Protein AF-A0A1M5S974-F1 (afdb_monomer_lite)

Secondary structure (DSSP, 8-state):
-HHHHHHHHHHHHHS--S-EEEESTTTT--HHHHHHHHHHHHHH---EEEE-S-HHHHHHH-SS------

InterPro domains:
  IPR027417 P-loop containing nucleoside triphosphate hydrolase [G3DSA:3.40.50.300] (1-70)
  IPR027417 P-loop containing nucleoside triphosphate hydrolase [SSF52540] (2-69)
  IPR051309 ABC transporter ABCF subfamily ATPase [PTHR42855] (2-69)

Sequence (70 aa):
MGQKKKIFLAKSICEEAHLFIWDERLNYIDVISRIQIENMILEYSPTMILVEHDRRFIEKVATDIIELSK

Radius of gyration: 12.09 Å; chains: 1; bounding box: 28×20×34 Å

Organism: NCBI:txid1123281

Foldseek 3Di:
DLVVLVVVVVVQVVDDDQEEEEAQSCPPPDPVVLVVVLVVCVVVVHHYDYHHPDVVSCVSRPPDDDDDDD

pLDDT: mean 85.31, std 9.11, range [57.12, 95.5]

Structure (mmCIF, N/CA/C/O backbone):
data_AF-A0A1M5S974-F1
#
_entry.id   AF-A0A1M5S974-F1
#
loop_
_atom_site.group_PDB
_atom_site.id
_atom_site.type_symbol
_atom_site.label_atom_id
_atom_site.label_alt_id
_atom_site.label_comp_id
_atom_site.label_asym_id
_atom_site.label_entity_id
_atom_site.label_seq_id
_atom_site.pdbx_PDB_ins_code
_atom_site.Cartn_x
_atom_site.Cartn_y
_atom_site.Cartn_z
_atom_site.occupancy
_atom_site.B_iso_or_equiv
_atom_site.auth_seq_id
_atom_site.auth_comp_id
_atom_site.auth_asym_id
_atom_site.auth_atom_id
_atom_site.pdbx_PDB_model_num
ATOM 1 N N . MET A 1 1 ? 15.092 -10.697 -9.121 1.00 57.12 1 MET A N 1
ATOM 2 C CA . MET A 1 1 ? 13.992 -11.023 -8.181 1.00 57.12 1 MET A CA 1
ATOM 3 C C . MET A 1 1 ? 12.889 -9.958 -8.137 1.00 57.12 1 MET A C 1
ATOM 5 O O . MET A 1 1 ? 11.731 -10.348 -8.101 1.00 57.12 1 MET A O 1
ATOM 9 N N . GLY A 1 2 ? 13.194 -8.654 -8.242 1.00 60.41 2 GLY A N 1
ATOM 10 C CA . GLY A 1 2 ? 12.174 -7.583 -8.242 1.00 60.41 2 GLY A CA 1
ATOM 11 C C . GLY A 1 2 ? 11.137 -7.638 -9.379 1.00 60.41 2 GLY A C 1
ATOM 12 O O . GLY A 1 2 ? 9.953 -7.456 -9.127 1.00 60.41 2 GLY A O 1
ATOM 13 N N . GLN A 1 3 ? 11.535 -7.993 -10.610 1.00 63.66 3 GLN A N 1
ATOM 14 C CA . GLN A 1 3 ? 10.608 -8.079 -11.758 1.00 63.66 3 GLN A CA 1
ATOM 15 C C . GLN A 1 3 ? 9.495 -9.126 -11.569 1.00 63.66 3 GLN A C 1
ATOM 17 O O . GLN A 1 3 ? 8.347 -8.883 -11.921 1.00 63.66 3 GLN A O 1
ATOM 22 N N . LYS A 1 4 ? 9.799 -10.272 -10.939 1.00 66.38 4 LYS A N 1
ATOM 23 C CA . LYS A 1 4 ? 8.784 -11.296 -10.639 1.00 66.38 4 LYS A CA 1
ATOM 24 C C . LYS A 1 4 ? 7.746 -10.777 -9.639 1.00 66.38 4 LYS A C 1
ATOM 26 O O . LYS A 1 4 ? 6.562 -11.009 -9.839 1.00 66.38 4 LYS A O 1
ATOM 31 N N . LYS A 1 5 ? 8.172 -10.039 -8.604 1.00 67.50 5 LYS A N 1
ATOM 32 C CA . LYS A 1 5 ? 7.257 -9.438 -7.617 1.00 67.50 5 LYS A CA 1
ATOM 33 C C . LYS A 1 5 ? 6.305 -8.425 -8.259 1.00 67.50 5 LYS A C 1
ATOM 35 O O . LYS A 1 5 ? 5.116 -8.469 -7.972 1.00 67.50 5 LYS A O 1
ATOM 40 N N . LYS A 1 6 ? 6.798 -7.594 -9.185 1.00 68.19 6 LYS A N 1
ATOM 41 C CA . LYS A 1 6 ? 5.955 -6.653 -9.943 1.00 68.19 6 LYS A CA 1
ATOM 42 C C . LYS A 1 6 ? 4.866 -7.350 -10.754 1.00 68.19 6 LYS A C 1
ATOM 44 O O . LYS A 1 6 ? 3.726 -6.907 -10.733 1.00 68.19 6 LYS A O 1
ATOM 49 N N . ILE A 1 7 ? 5.206 -8.449 -11.432 1.00 75.56 7 ILE A N 1
ATOM 50 C CA . ILE A 1 7 ? 4.236 -9.222 -12.222 1.00 75.56 7 ILE A CA 1
ATOM 51 C C . ILE A 1 7 ? 3.142 -9.799 -11.319 1.00 75.56 7 ILE A C 1
ATOM 53 O O . ILE A 1 7 ? 1.972 -9.724 -11.672 1.00 75.56 7 ILE A O 1
ATOM 57 N N . PHE A 1 8 ? 3.496 -10.335 -10.147 1.00 77.94 8 PHE A N 1
ATOM 58 C CA . PHE A 1 8 ? 2.498 -10.839 -9.198 1.00 77.94 8 PHE A CA 1
ATOM 59 C C . PHE A 1 8 ? 1.603 -9.736 -8.634 1.00 77.94 8 PHE A C 1
ATOM 61 O O . PHE A 1 8 ? 0.414 -9.973 -8.456 1.00 77.94 8 PHE A O 1
ATOM 68 N N . LEU A 1 9 ? 2.147 -8.542 -8.391 1.00 77.38 9 LEU A N 1
ATOM 69 C CA . LEU A 1 9 ? 1.358 -7.405 -7.927 1.00 77.38 9 LEU A CA 1
ATOM 70 C C . LEU A 1 9 ? 0.381 -6.922 -9.003 1.00 77.38 9 LEU A C 1
ATOM 72 O O . LEU A 1 9 ? -0.809 -6.814 -8.739 1.00 77.38 9 LEU A O 1
ATOM 76 N N . ALA A 1 10 ? 0.868 -6.714 -10.229 1.00 75.75 10 ALA A N 1
ATOM 77 C CA . ALA A 1 10 ? 0.028 -6.335 -11.362 1.00 75.75 10 ALA A CA 1
ATOM 78 C C . ALA A 1 10 ? -1.057 -7.387 -11.624 1.00 75.75 10 ALA A C 1
ATOM 80 O O . ALA A 1 10 ? -2.221 -7.045 -11.788 1.00 75.75 10 ALA A O 1
ATOM 81 N N . LYS A 1 11 ? -0.696 -8.675 -11.575 1.00 79.00 11 LYS A N 1
ATOM 82 C CA . LYS A 1 11 ? -1.658 -9.770 -11.694 1.00 79.00 11 LYS A CA 1
ATOM 83 C C . LYS A 1 11 ? -2.706 -9.731 -10.580 1.00 79.00 11 LYS A C 1
ATOM 85 O O . LYS A 1 11 ? -3.881 -9.860 -10.884 1.00 79.00 11 LYS A O 1
ATOM 90 N N . SER A 1 12 ? -2.289 -9.527 -9.328 1.00 81.62 12 SER A N 1
ATOM 91 C CA . SER A 1 12 ? -3.213 -9.424 -8.195 1.00 81.62 12 SER A CA 1
ATOM 92 C C . SER A 1 12 ? -4.223 -8.303 -8.399 1.00 81.62 12 SER A C 1
ATOM 94 O O . SER A 1 12 ? -5.370 -8.496 -8.047 1.00 81.62 12 SER A O 1
ATOM 96 N N . ILE A 1 13 ? -3.818 -7.163 -8.958 1.00 76.44 13 ILE A N 1
ATOM 97 C CA . ILE A 1 13 ? -4.703 -6.018 -9.215 1.00 76.44 13 ILE A CA 1
ATOM 98 C C . ILE A 1 13 ? -5.675 -6.303 -10.369 1.00 76.44 13 ILE A C 1
ATOM 100 O O . ILE A 1 13 ? -6.801 -5.820 -10.362 1.00 76.44 13 ILE A O 1
ATOM 104 N N . CYS A 1 14 ? -5.241 -7.062 -11.379 1.00 79.69 14 CYS A N 1
ATOM 105 C CA . CYS A 1 14 ? -6.077 -7.417 -12.528 1.00 79.69 14 CYS A CA 1
ATOM 106 C C . CYS A 1 14 ? -7.103 -8.518 -12.226 1.00 79.69 14 CYS A C 1
ATOM 108 O O . CYS A 1 14 ? -7.988 -8.756 -13.047 1.00 79.69 14 CYS A O 1
ATOM 110 N N . GLU A 1 15 ? -6.966 -9.223 -11.105 1.00 83.12 15 GLU A N 1
ATOM 111 C CA . GLU A 1 15 ? -7.929 -10.226 -10.667 1.00 83.12 15 GLU A CA 1
ATOM 112 C C . GLU A 1 15 ? -9.054 -9.552 -9.877 1.00 83.12 15 GLU A C 1
ATOM 114 O O . GLU A 1 15 ? -8.814 -8.786 -8.944 1.00 83.12 15 GLU A O 1
ATOM 119 N N . GLU A 1 16 ? -10.298 -9.841 -10.257 1.00 82.12 16 GLU A N 1
ATOM 120 C CA . GLU A 1 16 ? -11.467 -9.347 -9.538 1.00 82.12 16 GLU A CA 1
ATOM 121 C C . GLU A 1 16 ? -11.501 -9.974 -8.140 1.00 82.12 16 GLU A C 1
ATOM 123 O O . GLU A 1 16 ? -1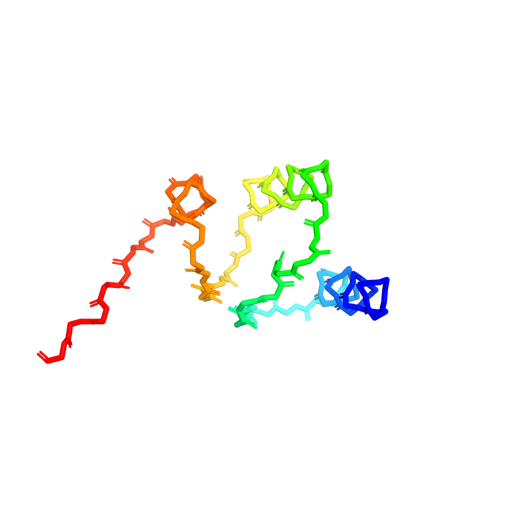1.586 -11.195 -7.982 1.00 82.12 16 GLU A O 1
ATOM 128 N N . ALA A 1 17 ? -11.409 -9.132 -7.113 1.00 86.38 17 ALA A N 1
ATOM 129 C CA . ALA A 1 17 ? -11.461 -9.551 -5.725 1.00 86.38 17 ALA A CA 1
ATOM 130 C C . ALA A 1 17 ? -12.300 -8.571 -4.909 1.00 86.38 17 ALA A C 1
ATOM 132 O O . ALA A 1 17 ? -12.244 -7.359 -5.099 1.00 86.38 17 ALA A O 1
ATOM 133 N N . HIS A 1 18 ? -13.045 -9.110 -3.947 1.00 89.12 18 HIS A N 1
ATOM 134 C CA . HIS A 1 18 ? -13.809 -8.307 -2.992 1.00 89.12 18 HIS A CA 1
ATOM 135 C C . HIS A 1 18 ? -12.922 -7.682 -1.903 1.00 89.12 18 HIS A C 1
ATOM 137 O O . HIS A 1 18 ? -13.338 -6.734 -1.248 1.00 89.12 18 HIS A O 1
ATOM 143 N N . LEU A 1 19 ? -11.728 -8.242 -1.671 1.00 91.19 19 LEU A N 1
ATOM 144 C CA . LEU A 1 19 ? -10.774 -7.782 -0.664 1.00 91.19 19 LEU A CA 1
ATOM 145 C C . LEU A 1 19 ? -9.346 -8.124 -1.095 1.00 91.19 19 LEU A C 1
ATOM 147 O O . LEU A 1 19 ? -9.034 -9.292 -1.342 1.00 91.19 19 LEU A O 1
ATOM 151 N N . PHE A 1 20 ? -8.468 -7.125 -1.105 1.00 91.56 20 PHE A N 1
ATOM 152 C CA . PHE A 1 20 ? -7.032 -7.313 -1.316 1.00 91.56 20 PHE A CA 1
ATOM 153 C C . PHE A 1 20 ? -6.279 -7.336 0.015 1.00 91.56 20 PHE A C 1
ATOM 155 O O . PHE A 1 20 ? -6.542 -6.519 0.892 1.00 91.56 20 PHE A O 1
ATOM 162 N N . ILE A 1 21 ? -5.317 -8.250 0.160 1.00 91.38 21 ILE A N 1
ATOM 163 C CA . ILE A 1 21 ? -4.437 -8.316 1.335 1.00 91.38 21 ILE A CA 1
ATOM 164 C C . ILE A 1 21 ? -2.990 -8.265 0.862 1.00 91.38 21 ILE A C 1
ATOM 166 O O . ILE A 1 21 ? -2.493 -9.212 0.241 1.00 91.38 21 ILE A O 1
ATOM 170 N N . TRP A 1 22 ? -2.313 -7.154 1.136 1.00 91.19 22 TRP A N 1
ATOM 171 C CA . TRP A 1 22 ? -0.913 -6.953 0.774 1.00 91.19 22 TRP A CA 1
ATOM 172 C C . TRP A 1 22 ? -0.044 -6.894 2.022 1.00 91.19 22 TRP A C 1
ATOM 174 O O . TRP A 1 22 ? -0.234 -6.037 2.875 1.00 91.19 22 TRP A O 1
ATOM 184 N N . ASP A 1 23 ? 0.927 -7.802 2.084 1.00 89.56 23 ASP A N 1
ATOM 185 C CA . ASP A 1 23 ? 1.950 -7.859 3.124 1.00 89.56 23 ASP A CA 1
ATOM 186 C C . ASP A 1 23 ? 3.317 -7.522 2.517 1.00 89.56 23 ASP A C 1
ATOM 188 O O . ASP A 1 23 ? 3.880 -8.322 1.755 1.00 89.56 23 ASP A O 1
ATOM 192 N N . GLU A 1 24 ? 3.775 -6.289 2.745 1.00 86.06 24 GLU A N 1
ATOM 193 C CA . GLU A 1 24 ? 5.049 -5.727 2.277 1.00 86.06 24 GLU A CA 1
ATOM 194 C C . GLU A 1 24 ? 5.326 -5.951 0.775 1.00 86.06 24 GLU A C 1
ATOM 196 O O . GLU A 1 24 ? 6.458 -6.190 0.314 1.00 86.06 24 GLU A O 1
ATOM 201 N N . ARG A 1 25 ? 4.264 -5.926 -0.036 1.00 79.62 25 ARG A N 1
ATOM 202 C CA . ARG A 1 25 ? 4.327 -6.269 -1.463 1.00 79.62 25 ARG A CA 1
ATOM 203 C C . ARG A 1 25 ? 5.022 -5.187 -2.291 1.00 79.62 25 ARG A C 1
ATOM 205 O O . ARG A 1 25 ? 5.464 -5.496 -3.402 1.00 79.62 25 ARG A O 1
ATOM 212 N N . LEU A 1 26 ? 5.184 -3.971 -1.763 1.00 81.62 26 LEU A N 1
ATOM 213 C CA . LEU A 1 26 ? 5.835 -2.848 -2.450 1.00 81.62 26 LEU A CA 1
ATOM 214 C C . LEU A 1 26 ? 7.355 -2.790 -2.249 1.00 81.62 26 LEU A C 1
ATOM 216 O O . LEU A 1 26 ? 8.041 -1.932 -2.829 1.00 81.62 26 LEU A O 1
ATOM 220 N N . ASN A 1 27 ? 7.919 -3.707 -1.462 1.00 78.56 27 ASN A N 1
ATOM 221 C CA . ASN A 1 27 ? 9.361 -3.817 -1.290 1.00 78.56 27 ASN A CA 1
ATOM 222 C C . ASN A 1 27 ? 10.059 -4.125 -2.628 1.00 78.56 27 ASN A C 1
ATOM 224 O O . ASN A 1 27 ? 9.665 -5.023 -3.376 1.00 78.56 27 ASN A O 1
ATOM 228 N N . TYR A 1 28 ? 11.143 -3.395 -2.913 1.00 77.69 28 TYR A N 1
ATOM 229 C CA . TYR A 1 28 ? 11.940 -3.483 -4.151 1.00 77.69 28 TYR A CA 1
ATOM 230 C C . TYR A 1 28 ? 11.233 -3.023 -5.442 1.00 77.69 28 TYR A C 1
ATOM 232 O O . TYR A 1 28 ? 11.733 -3.290 -6.540 1.00 77.69 28 TYR A O 1
ATOM 240 N N . ILE A 1 29 ? 10.093 -2.335 -5.331 1.00 81.31 29 ILE A N 1
ATOM 241 C CA . ILE A 1 29 ? 9.467 -1.608 -6.442 1.00 81.31 29 ILE A CA 1
ATOM 242 C C . ILE A 1 29 ? 10.113 -0.220 -6.548 1.00 81.31 29 ILE A C 1
ATOM 244 O O . ILE A 1 29 ? 10.336 0.435 -5.531 1.00 81.31 29 ILE A O 1
ATOM 248 N N . ASP A 1 30 ? 10.449 0.221 -7.764 1.00 85.44 30 ASP A N 1
ATOM 249 C CA . ASP A 1 30 ? 10.987 1.568 -7.982 1.00 85.44 30 ASP A CA 1
ATOM 250 C C . ASP A 1 30 ? 9.942 2.653 -7.705 1.00 85.44 30 ASP A C 1
ATOM 252 O O . ASP A 1 30 ? 8.734 2.421 -7.724 1.00 85.44 30 ASP A O 1
ATOM 256 N N . VAL A 1 31 ? 10.435 3.867 -7.482 1.00 86.25 31 VAL A N 1
ATOM 257 C CA . VAL A 1 31 ? 9.624 5.022 -7.089 1.00 86.25 31 VAL A CA 1
ATOM 258 C C . VAL A 1 31 ? 8.523 5.340 -8.105 1.00 86.25 31 VAL A C 1
ATOM 260 O O . VAL A 1 31 ? 7.404 5.643 -7.703 1.00 86.25 31 VAL A O 1
ATOM 263 N N . ILE A 1 32 ? 8.798 5.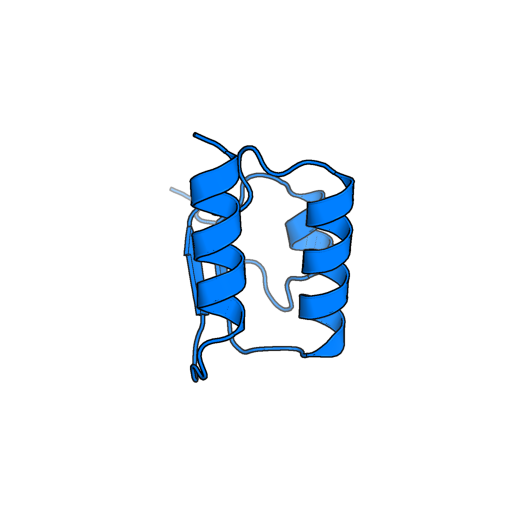233 -9.409 1.00 88.12 32 ILE A N 1
ATOM 264 C CA . ILE A 1 32 ? 7.817 5.561 -10.456 1.00 88.12 32 ILE A CA 1
ATOM 265 C C . ILE A 1 32 ? 6.647 4.579 -10.395 1.00 88.12 32 ILE A C 1
ATOM 267 O O . ILE A 1 32 ? 5.487 4.987 -10.369 1.00 88.12 32 ILE A O 1
ATOM 271 N N . SER A 1 33 ? 6.955 3.285 -10.307 1.00 85.50 33 SER A N 1
ATOM 272 C CA . SER A 1 33 ? 5.944 2.232 -10.196 1.00 85.50 33 SER A CA 1
ATOM 273 C C . SER A 1 33 ? 5.113 2.373 -8.909 1.00 85.50 33 SER A C 1
ATOM 275 O O . SER A 1 33 ? 3.909 2.132 -8.933 1.00 85.50 33 SER A O 1
ATOM 277 N N . ARG A 1 34 ? 5.719 2.805 -7.791 1.00 87.31 34 ARG A N 1
ATOM 278 C CA . ARG A 1 34 ? 4.985 3.080 -6.541 1.00 87.31 34 ARG A CA 1
ATOM 279 C C . ARG A 1 34 ? 3.963 4.200 -6.709 1.00 87.31 34 ARG A C 1
ATOM 281 O O . ARG A 1 34 ? 2.816 4.010 -6.332 1.00 87.31 34 ARG A O 1
ATOM 288 N N . ILE A 1 35 ? 4.344 5.310 -7.340 1.00 89.88 35 ILE A N 1
ATOM 289 C CA . ILE A 1 35 ? 3.428 6.433 -7.599 1.00 89.88 35 ILE A CA 1
ATOM 290 C C . ILE A 1 35 ? 2.233 5.983 -8.453 1.00 89.88 35 ILE A C 1
ATOM 292 O O . ILE A 1 35 ? 1.104 6.395 -8.204 1.00 89.88 35 ILE A O 1
ATOM 296 N N . GLN A 1 36 ? 2.460 5.113 -9.442 1.00 89.12 36 GLN A N 1
ATOM 297 C CA . GLN A 1 36 ? 1.374 4.556 -10.257 1.00 89.12 36 GLN A CA 1
ATOM 298 C C . GLN A 1 36 ? 0.403 3.719 -9.420 1.00 89.12 36 GLN A C 1
ATOM 300 O O . GLN A 1 36 ? -0.807 3.862 -9.569 1.00 89.12 36 GLN A O 1
ATOM 305 N N . ILE A 1 37 ? 0.928 2.883 -8.521 1.00 89.38 37 ILE A N 1
ATOM 306 C CA . ILE A 1 37 ? 0.115 2.067 -7.614 1.00 89.38 37 ILE A CA 1
ATOM 307 C C . ILE A 1 37 ? -0.663 2.955 -6.639 1.00 89.38 37 ILE A C 1
ATOM 309 O O . ILE A 1 37 ? -1.852 2.733 -6.453 1.00 89.38 37 ILE A O 1
ATOM 313 N N . GLU A 1 38 ? -0.033 3.980 -6.060 1.00 91.88 38 GLU A N 1
ATOM 314 C CA . GLU A 1 38 ? -0.711 4.954 -5.192 1.00 91.88 38 GLU A CA 1
ATOM 315 C C . GLU A 1 38 ? -1.892 5.611 -5.907 1.00 91.88 38 GLU A C 1
ATOM 317 O O . GLU A 1 38 ? -3.005 5.614 -5.389 1.00 91.88 38 GLU A O 1
ATOM 322 N N . ASN A 1 39 ? -1.664 6.139 -7.113 1.00 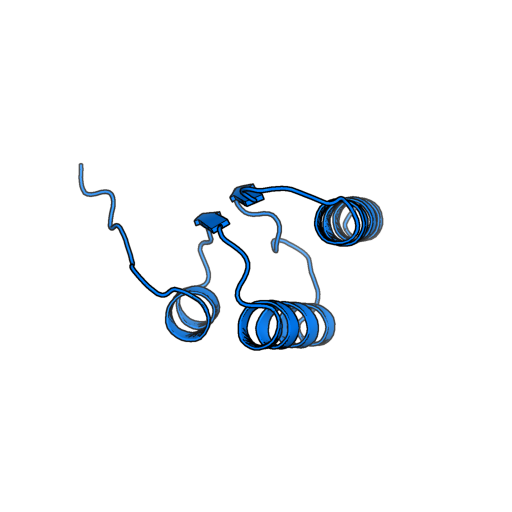92.69 39 ASN A N 1
ATOM 323 C CA . ASN A 1 39 ? -2.711 6.802 -7.886 1.00 92.69 39 ASN A CA 1
ATOM 324 C C . ASN A 1 39 ? -3.848 5.841 -8.239 1.00 92.69 39 ASN A C 1
ATOM 326 O O . ASN A 1 39 ? -5.011 6.211 -8.140 1.00 92.69 39 ASN A O 1
ATOM 330 N N . MET A 1 40 ? -3.517 4.601 -8.598 1.00 89.81 40 MET A N 1
ATOM 331 C CA . MET A 1 40 ? -4.507 3.568 -8.874 1.00 89.81 40 MET A CA 1
ATOM 332 C C . MET A 1 40 ? -5.337 3.234 -7.627 1.00 89.81 40 MET A C 1
ATOM 334 O O . MET A 1 40 ? -6.556 3.150 -7.710 1.00 89.81 40 MET A O 1
ATOM 338 N N . ILE A 1 41 ? -4.718 3.074 -6.455 1.00 91.62 41 ILE A N 1
ATOM 339 C CA . ILE A 1 41 ? -5.465 2.815 -5.214 1.00 91.62 41 ILE A CA 1
ATOM 340 C C . ILE A 1 41 ? -6.428 3.969 -4.914 1.00 91.62 41 ILE A C 1
ATOM 342 O O . ILE A 1 41 ? -7.582 3.718 -4.580 1.00 91.62 41 ILE A O 1
ATOM 346 N N . LEU A 1 42 ? -5.980 5.213 -5.092 1.00 92.69 42 LEU A N 1
ATOM 347 C CA . LEU A 1 42 ? -6.809 6.402 -4.888 1.00 92.69 42 LEU A CA 1
ATOM 348 C C . LEU A 1 42 ? -7.966 6.505 -5.894 1.00 92.69 42 LEU A C 1
ATOM 350 O O . LEU A 1 42 ? -9.071 6.883 -5.519 1.00 92.69 42 LEU A O 1
ATOM 354 N N . GLU A 1 43 ? -7.731 6.163 -7.160 1.00 93.19 43 GLU A N 1
ATOM 355 C CA . GLU A 1 43 ? -8.738 6.237 -8.223 1.00 93.19 43 GLU A CA 1
ATOM 356 C C . GLU A 1 43 ? -9.798 5.137 -8.098 1.00 93.19 43 GLU A C 1
ATOM 358 O O . GLU A 1 43 ? -10.994 5.417 -8.150 1.00 93.19 43 GLU A O 1
ATOM 363 N N . TYR A 1 44 ? -9.370 3.888 -7.905 1.00 89.44 44 TYR A N 1
ATOM 364 C CA . TYR A 1 44 ? -10.277 2.739 -7.858 1.00 89.44 44 TYR A CA 1
ATOM 365 C C . TYR A 1 44 ? -10.890 2.514 -6.472 1.00 89.44 44 TYR A C 1
ATOM 367 O O . TYR A 1 44 ? -11.919 1.849 -6.373 1.00 89.44 44 TYR A O 1
ATOM 375 N N . SER A 1 45 ? -10.273 3.048 -5.411 1.00 91.06 45 SER A N 1
ATOM 376 C CA . SER A 1 45 ? -10.708 2.890 -4.015 1.00 91.06 45 SER A CA 1
ATOM 377 C C . SER A 1 45 ? -11.100 1.444 -3.644 1.00 91.06 45 SER A C 1
ATOM 379 O O . SER A 1 45 ? -12.196 1.215 -3.123 1.00 91.06 45 SER A O 1
ATOM 381 N N . PRO A 1 46 ? -10.255 0.431 -3.933 1.00 90.81 46 PRO A N 1
ATOM 382 C CA . PRO A 1 46 ? -10.613 -0.957 -3.673 1.00 90.81 46 PRO A CA 1
ATOM 383 C C . PRO A 1 46 ? -10.618 -1.251 -2.168 1.00 90.81 46 PRO A C 1
ATOM 385 O O . PRO A 1 46 ? -9.853 -0.671 -1.396 1.00 90.81 46 PRO A O 1
ATOM 388 N N . THR A 1 47 ? -11.427 -2.220 -1.738 1.00 93.19 47 THR A N 1
ATOM 389 C CA . THR A 1 47 ? -11.384 -2.701 -0.351 1.00 93.19 47 THR A CA 1
ATOM 390 C C . THR A 1 47 ? -10.081 -3.466 -0.112 1.00 93.19 47 THR A C 1
ATOM 392 O O . THR A 1 47 ? -9.821 -4.484 -0.760 1.00 93.19 47 THR A O 1
ATOM 395 N N . MET A 1 48 ? -9.242 -2.982 0.810 1.00 92.62 48 MET A N 1
ATOM 396 C CA . MET A 1 48 ? -7.923 -3.566 1.052 1.00 92.62 48 MET A CA 1
ATOM 397 C C . MET A 1 48 ? -7.456 -3.517 2.507 1.00 92.62 48 MET A C 1
ATOM 399 O O . MET A 1 48 ? -7.784 -2.599 3.253 1.00 92.62 48 MET A O 1
ATOM 403 N N . ILE A 1 49 ? -6.628 -4.497 2.871 1.00 94.19 49 ILE A N 1
ATOM 404 C CA . ILE A 1 49 ? -5.768 -4.493 4.057 1.00 94.19 49 ILE A CA 1
ATOM 405 C C . ILE A 1 49 ? -4.325 -4.444 3.563 1.00 94.19 49 ILE A C 1
ATOM 407 O O . ILE A 1 49 ? -3.895 -5.299 2.784 1.00 94.19 49 ILE A O 1
ATOM 411 N N . LEU A 1 50 ? -3.578 -3.447 4.024 1.00 92.75 50 LEU A N 1
ATOM 412 C CA . LEU A 1 50 ? -2.217 -3.192 3.580 1.00 92.75 50 LEU A CA 1
ATOM 413 C C . LEU A 1 50 ? -1.267 -3.114 4.775 1.00 92.75 50 LEU A C 1
ATOM 415 O O . LEU A 1 50 ? -1.503 -2.362 5.718 1.00 92.75 50 LEU A O 1
ATOM 419 N N . VAL A 1 51 ? -0.182 -3.881 4.707 1.00 92.81 51 VAL A N 1
ATOM 420 C CA . VAL A 1 51 ? 0.937 -3.846 5.650 1.00 92.81 51 VAL A CA 1
ATOM 421 C C . VAL A 1 51 ? 2.161 -3.353 4.897 1.00 92.81 51 VAL 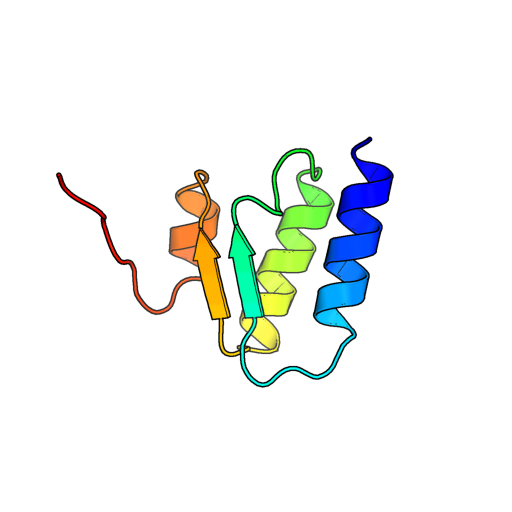A C 1
ATOM 423 O O . VAL A 1 51 ? 2.630 -4.001 3.965 1.00 92.81 51 VAL A O 1
ATOM 426 N N . GLU A 1 52 ? 2.672 -2.191 5.284 1.00 90.94 52 GLU A N 1
ATOM 427 C CA . GLU A 1 52 ? 3.865 -1.592 4.690 1.00 90.94 52 GLU A CA 1
ATOM 428 C C . GLU A 1 52 ? 4.683 -0.867 5.764 1.00 90.94 52 GLU A C 1
ATOM 430 O O . GLU A 1 52 ? 4.165 -0.443 6.797 1.00 90.94 52 GLU A O 1
ATOM 435 N N . HIS A 1 53 ? 5.981 -0.700 5.508 1.00 87.81 53 HIS A N 1
ATOM 436 C CA . HIS A 1 53 ? 6.871 0.088 6.370 1.00 87.81 53 HIS A CA 1
ATOM 437 C C . HIS A 1 53 ? 6.984 1.559 5.942 1.00 87.81 53 HIS A C 1
ATOM 439 O O . HIS A 1 53 ? 7.503 2.393 6.686 1.00 87.81 53 HIS A O 1
ATOM 445 N N . ASP A 1 54 ? 6.533 1.891 4.731 1.00 89.19 54 ASP A N 1
ATOM 446 C CA . ASP A 1 54 ? 6.601 3.246 4.192 1.00 89.19 54 ASP A CA 1
ATOM 447 C C . ASP A 1 54 ? 5.421 4.088 4.693 1.00 89.19 54 ASP A C 1
ATOM 449 O O . ASP A 1 54 ? 4.317 4.041 4.152 1.00 89.19 54 ASP A O 1
ATOM 453 N N . ARG A 1 55 ? 5.668 4.891 5.733 1.00 88.94 55 ARG A N 1
ATOM 454 C CA . ARG A 1 55 ? 4.642 5.750 6.345 1.00 88.94 55 ARG A CA 1
ATOM 455 C C . ARG A 1 55 ? 4.018 6.731 5.358 1.00 88.94 55 ARG A C 1
ATOM 457 O O . ARG A 1 55 ? 2.827 6.984 5.457 1.00 88.94 55 ARG A O 1
ATOM 464 N N . ARG A 1 56 ? 4.786 7.249 4.392 1.00 90.25 56 ARG A N 1
ATOM 465 C CA . ARG A 1 56 ? 4.265 8.221 3.415 1.00 90.25 56 ARG A CA 1
ATOM 466 C C . ARG A 1 56 ? 3.262 7.576 2.473 1.00 90.25 56 ARG A C 1
ATOM 468 O O . ARG A 1 56 ? 2.264 8.199 2.132 1.00 90.25 56 ARG A O 1
ATOM 475 N N . PHE A 1 57 ? 3.536 6.339 2.066 1.00 91.06 57 PHE A N 1
ATOM 476 C CA . PHE A 1 57 ? 2.601 5.556 1.271 1.00 91.06 57 PHE A CA 1
ATOM 477 C C . PHE A 1 57 ? 1.311 5.308 2.063 1.00 91.06 57 PHE A C 1
ATOM 479 O O . PHE A 1 57 ? 0.229 5.617 1.572 1.00 91.06 57 PHE A O 1
ATOM 486 N N . ILE A 1 58 ? 1.433 4.826 3.307 1.00 92.69 58 ILE A N 1
ATOM 487 C CA . ILE A 1 58 ? 0.290 4.536 4.188 1.00 92.69 58 ILE A CA 1
ATOM 488 C C . ILE A 1 58 ? -0.564 5.787 4.402 1.00 92.69 58 ILE A C 1
ATOM 490 O O . ILE A 1 58 ? -1.756 5.756 4.134 1.00 92.69 58 ILE A O 1
ATOM 494 N N . GLU A 1 59 ? 0.042 6.901 4.813 1.00 92.88 59 GLU A N 1
ATOM 495 C CA . GLU A 1 59 ? -0.660 8.171 5.056 1.00 92.88 59 GLU A CA 1
ATOM 496 C C . GLU A 1 59 ? -1.384 8.700 3.813 1.00 92.88 59 GLU A C 1
ATOM 498 O O . GLU A 1 59 ? -2.369 9.424 3.935 1.00 92.88 59 GLU A O 1
ATOM 503 N N . LYS A 1 60 ? -0.902 8.352 2.616 1.00 93.69 60 LYS A N 1
ATOM 504 C CA . LYS A 1 60 ? -1.493 8.804 1.360 1.00 93.69 60 LYS A CA 1
ATOM 505 C C . LYS A 1 60 ? -2.680 7.952 0.916 1.00 93.69 60 LYS A C 1
ATOM 507 O O . LYS A 1 60 ? -3.606 8.515 0.343 1.00 93.69 60 LYS A O 1
ATOM 512 N N . VAL A 1 61 ? -2.640 6.631 1.114 1.00 93.88 61 VAL A N 1
ATOM 513 C CA . VAL A 1 61 ? -3.656 5.710 0.562 1.00 93.88 61 VAL A CA 1
ATOM 514 C C . VAL A 1 61 ? -4.613 5.127 1.600 1.00 93.88 61 VAL A C 1
ATOM 516 O O . VAL A 1 61 ? -5.679 4.646 1.224 1.00 93.88 61 VAL A O 1
ATOM 519 N N . ALA A 1 62 ? -4.243 5.113 2.881 1.00 94.25 62 ALA A N 1
ATOM 520 C CA . ALA A 1 62 ? -5.046 4.484 3.921 1.00 94.25 62 ALA A CA 1
ATOM 521 C C . ALA A 1 62 ? -6.258 5.346 4.292 1.00 94.25 62 ALA A C 1
ATOM 523 O O . ALA A 1 62 ? -6.141 6.553 4.496 1.00 94.25 62 ALA A O 1
ATOM 524 N N . THR A 1 63 ? -7.417 4.703 4.435 1.00 95.50 63 THR A N 1
ATOM 525 C CA . THR A 1 63 ? -8.616 5.323 5.020 1.00 95.50 63 THR A CA 1
ATOM 526 C C . THR A 1 63 ? -8.595 5.252 6.543 1.00 95.50 63 THR A C 1
ATOM 528 O O . THR A 1 63 ? -9.043 6.179 7.207 1.00 95.50 63 THR A O 1
ATOM 531 N N . ASP A 1 64 ? -8.023 4.176 7.084 1.00 94.69 64 ASP A N 1
ATOM 532 C CA . ASP A 1 64 ? -7.849 3.926 8.510 1.00 94.69 64 ASP A CA 1
ATOM 533 C C . ASP A 1 64 ? -6.480 3.284 8.749 1.00 94.69 64 ASP A C 1
ATOM 535 O O . ASP A 1 64 ? -6.005 2.479 7.944 1.00 94.69 64 ASP A O 1
ATOM 539 N N . ILE A 1 65 ? -5.842 3.633 9.867 1.00 93.50 65 ILE A N 1
ATOM 540 C CA . ILE A 1 65 ? -4.522 3.117 10.243 1.00 93.50 65 ILE A CA 1
ATOM 541 C C . ILE A 1 65 ? -4.651 2.360 11.561 1.00 93.50 65 ILE A C 1
ATOM 543 O O . ILE A 1 65 ? -5.087 2.916 12.568 1.00 93.50 65 ILE A O 1
ATOM 547 N N . ILE A 1 66 ? -4.234 1.095 11.556 1.00 92.00 66 ILE A N 1
ATOM 548 C CA . ILE A 1 66 ? -4.142 0.264 12.757 1.00 92.00 66 ILE A CA 1
ATOM 549 C C . ILE A 1 66 ? -2.676 0.198 13.175 1.00 92.00 66 ILE A C 1
ATOM 551 O O . ILE A 1 66 ? -1.839 -0.336 12.449 1.00 92.00 66 ILE A O 1
ATOM 555 N N . GLU A 1 67 ? -2.369 0.722 14.359 1.00 89.06 67 GLU A N 1
ATOM 556 C CA . GLU A 1 67 ? -1.052 0.576 14.972 1.00 89.06 67 GLU A CA 1
ATOM 557 C C . GLU A 1 67 ? -1.049 -0.652 15.885 1.00 89.06 67 GLU A C 1
ATOM 559 O O . GLU A 1 67 ? -1.804 -0.735 16.855 1.00 89.06 67 GLU A O 1
ATOM 564 N N . LEU A 1 68 ? -0.201 -1.629 15.566 1.00 85.44 68 LEU A N 1
ATOM 565 C CA . LEU A 1 68 ? 0.006 -2.799 16.412 1.00 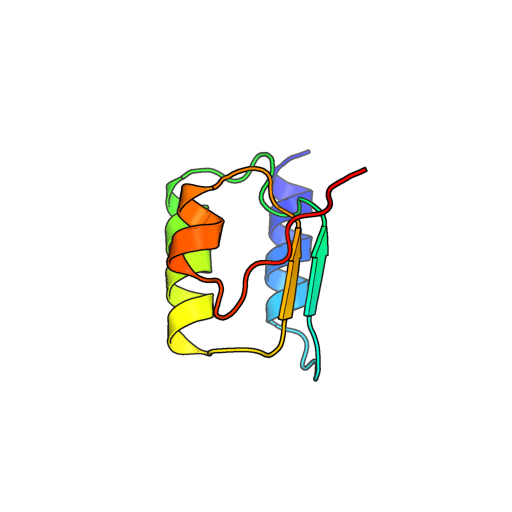85.44 68 LEU A CA 1
ATOM 566 C C . LEU A 1 68 ? 1.004 -2.433 17.518 1.00 85.44 68 LEU A C 1
ATOM 568 O O . LEU A 1 68 ? 2.217 -2.518 17.327 1.00 85.44 68 LEU A O 1
ATOM 572 N N . SER A 1 69 ? 0.492 -2.009 18.672 1.00 78.19 69 SER A N 1
ATOM 573 C CA . SER A 1 69 ? 1.275 -1.907 19.905 1.00 78.19 69 SER A CA 1
ATOM 574 C C . SER A 1 69 ? 1.325 -3.266 20.615 1.00 78.19 69 SER A C 1
ATOM 576 O O . SER A 1 69 ? 0.401 -4.074 20.515 1.00 78.19 69 SER A O 1
ATOM 578 N N . LYS A 1 70 ? 2.453 -3.553 21.268 1.00 61.16 70 LYS A N 1
ATOM 579 C CA . LYS A 1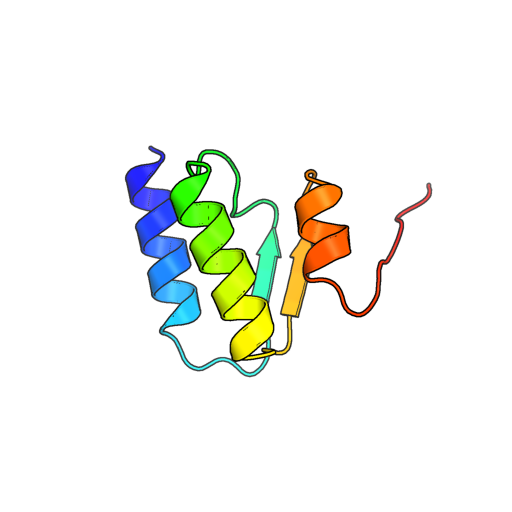 70 ? 2.690 -4.803 22.001 1.00 61.16 70 LYS A CA 1
ATOM 580 C C . LYS A 1 70 ? 2.222 -4.699 23.447 1.00 61.16 70 LYS A C 1
ATOM 582 O O . LYS A 1 70 ? 2.397 -3.605 24.026 1.00 61.16 70 LYS A O 1
#